Protein AF-A0A9D5VXM5-F1 (afdb_monomer_lite)

Sequence (51 aa):
MLNWEFDESKKMIFLHGRIDAQTSVLLEKELNNNIIKGHRQILINCSDIDY

pLDDT: mean 86.64, std 15.12, range [40.16, 96.44]

Structure (mmCIF, N/CA/C/O backbone):
data_AF-A0A9D5VXM5-F1
#
_entry.id   AF-A0A9D5VXM5-F1
#
loop_
_atom_site.group_PDB
_atom_site.id
_atom_site.type_symbol
_atom_site.label_atom_id
_atom_site.label_alt_id
_atom_site.label_comp_id
_atom_site.label_asym_id
_atom_site.label_entity_id
_atom_site.label_seq_id
_atom_site.pdbx_PDB_ins_code
_atom_site.Cartn_x
_atom_site.Cartn_y
_atom_site.Cartn_z
_atom_site.occupancy
_atom_site.B_iso_or_equiv
_atom_site.auth_seq_id
_atom_site.auth_comp_id
_atom_site.auth_asym_id
_atom_site.auth_atom_id
_atom_site.pdbx_PDB_model_num
ATOM 1 N N . MET A 1 1 ? -35.480 -2.430 -1.699 1.00 40.16 1 MET A N 1
ATOM 2 C CA . MET A 1 1 ? -34.465 -1.376 -1.902 1.00 40.16 1 MET A CA 1
ATOM 3 C C . MET A 1 1 ? -33.211 -1.867 -1.192 1.00 40.16 1 MET A C 1
ATOM 5 O O . MET A 1 1 ? -33.279 -2.072 0.010 1.00 40.16 1 MET A O 1
ATOM 9 N N . LEU A 1 2 ? -32.158 -2.247 -1.922 1.00 43.28 2 LEU A N 1
ATOM 10 C CA . LEU A 1 2 ? -30.913 -2.737 -1.314 1.00 43.28 2 LEU A CA 1
ATOM 11 C C . LEU A 1 2 ? -30.106 -1.514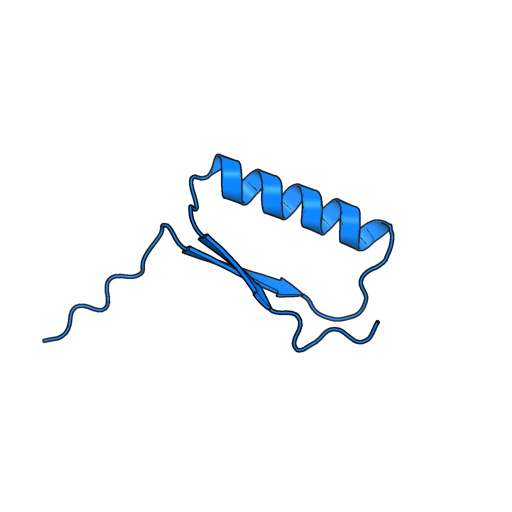 -0.875 1.00 43.28 2 LEU A C 1
ATOM 13 O O . LEU A 1 2 ? -29.599 -0.788 -1.727 1.00 43.28 2 LEU A O 1
ATOM 17 N N . ASN A 1 3 ? -30.038 -1.271 0.433 1.00 44.81 3 ASN A N 1
ATOM 18 C CA . ASN A 1 3 ? -29.131 -0.280 1.001 1.00 44.81 3 ASN A CA 1
ATOM 19 C C . ASN A 1 3 ? -27.703 -0.778 0.769 1.00 44.81 3 ASN A C 1
ATOM 21 O O . ASN A 1 3 ? -27.263 -1.739 1.396 1.00 44.81 3 ASN A O 1
ATOM 25 N N . TRP A 1 4 ? -27.002 -0.162 -0.179 1.00 43.97 4 TRP A N 1
ATOM 26 C CA . TRP A 1 4 ? -25.557 -0.302 -0.300 1.00 43.97 4 TRP A CA 1
ATOM 27 C C . TRP A 1 4 ? -24.936 0.500 0.843 1.00 43.97 4 TRP A C 1
ATOM 29 O O . TRP A 1 4 ? -24.669 1.691 0.701 1.00 43.97 4 TRP A O 1
ATOM 39 N N . GLU A 1 5 ? -24.777 -0.125 2.006 1.00 52.00 5 GLU A N 1
ATOM 40 C CA . GLU A 1 5 ? -23.942 0.440 3.061 1.00 52.00 5 GLU A CA 1
ATOM 41 C C . GLU A 1 5 ? -22.486 0.368 2.596 1.00 52.00 5 GLU A C 1
ATOM 43 O O . GLU A 1 5 ? -21.944 -0.706 2.323 1.00 52.00 5 GLU A O 1
ATOM 48 N N . PHE A 1 6 ? -21.867 1.536 2.443 1.00 59.03 6 PHE A N 1
ATOM 49 C CA . PHE A 1 6 ? -20.428 1.641 2.263 1.00 59.03 6 PHE A CA 1
ATOM 50 C C . PHE A 1 6 ? -19.778 1.163 3.566 1.00 59.03 6 PHE A C 1
ATOM 52 O O . PHE A 1 6 ? -19.950 1.786 4.610 1.00 59.03 6 PHE A O 1
ATOM 59 N N . ASP A 1 7 ? -19.074 0.032 3.523 1.00 73.75 7 ASP A N 1
ATOM 60 C CA . ASP A 1 7 ? -18.370 -0.489 4.693 1.00 73.75 7 ASP A CA 1
ATOM 61 C C . ASP A 1 7 ? -17.126 0.368 4.962 1.00 73.75 7 ASP A C 1
ATOM 63 O O . ASP A 1 7 ? -16.053 0.131 4.404 1.00 73.75 7 ASP A O 1
ATOM 67 N N . GLU A 1 8 ? -17.278 1.376 5.823 1.00 78.69 8 GLU A N 1
ATOM 68 C CA . GLU A 1 8 ? -16.199 2.273 6.256 1.00 78.69 8 GLU A CA 1
ATOM 69 C C . GLU A 1 8 ? -15.055 1.535 6.972 1.00 78.69 8 GLU A C 1
ATOM 71 O O . GLU A 1 8 ? -13.975 2.093 7.148 1.00 78.69 8 GLU A O 1
ATOM 76 N N . SER A 1 9 ? -15.235 0.264 7.354 1.00 86.81 9 SER A N 1
ATOM 77 C CA . SER A 1 9 ? -14.151 -0.548 7.911 1.00 86.81 9 SER A CA 1
ATOM 78 C C . SER A 1 9 ? -13.186 -1.078 6.845 1.00 86.81 9 SER A C 1
ATOM 80 O O . SER A 1 9 ? -12.116 -1.590 7.196 1.00 86.81 9 SER A O 1
ATOM 82 N N . LYS A 1 10 ? -13.523 -0.943 5.554 1.00 90.75 10 LYS A N 1
ATOM 83 C CA . LYS A 1 10 ? -12.685 -1.373 4.432 1.00 90.75 10 LYS A CA 1
ATOM 84 C C . LYS A 1 10 ? -12.028 -0.185 3.748 1.00 90.75 10 LYS A C 1
ATOM 86 O O . LYS A 1 10 ? -12.671 0.801 3.400 1.00 90.75 10 LYS A O 1
ATOM 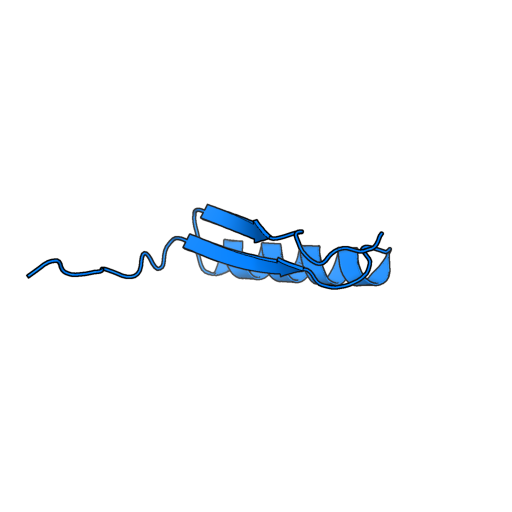91 N N . LYS A 1 11 ? -10.739 -0.324 3.458 1.00 93.62 11 LYS A N 1
ATOM 92 C CA . LYS A 1 11 ? -9.972 0.624 2.654 1.00 93.62 11 LYS A CA 1
ATOM 93 C C . LYS A 1 11 ? -9.355 -0.085 1.460 1.00 93.62 11 LYS A C 1
ATOM 95 O O . LYS A 1 11 ? -8.767 -1.147 1.615 1.00 93.62 11 LYS A O 1
ATOM 100 N N . MET A 1 12 ? -9.441 0.528 0.283 1.00 93.62 12 MET A N 1
ATOM 101 C CA . MET A 1 12 ? -8.671 0.115 -0.890 1.00 93.62 12 MET A CA 1
ATOM 102 C C . MET A 1 12 ? -7.581 1.152 -1.185 1.00 93.62 12 MET A C 1
ATOM 104 O O . MET A 1 12 ? -7.861 2.353 -1.202 1.00 93.62 12 MET A O 1
ATOM 108 N N . ILE A 1 13 ? -6.348 0.687 -1.381 1.00 92.81 13 ILE A N 1
ATOM 109 C CA . ILE A 1 13 ? -5.181 1.477 -1.789 1.00 92.81 13 ILE A CA 1
ATOM 110 C C . ILE A 1 13 ? -4.816 1.040 -3.204 1.00 92.81 13 ILE A C 1
ATOM 112 O O . ILE A 1 13 ? -4.680 -0.152 -3.457 1.00 92.81 13 ILE A O 1
ATOM 116 N N . PHE A 1 14 ? -4.660 1.994 -4.116 1.00 92.38 14 PHE A N 1
ATOM 117 C CA . PHE A 1 14 ? -4.270 1.721 -5.496 1.00 92.38 14 PHE A CA 1
ATOM 118 C C . PHE A 1 14 ? -2.819 2.127 -5.698 1.00 92.38 14 PHE A C 1
ATOM 120 O O . PHE A 1 14 ? -2.463 3.289 -5.490 1.00 92.38 14 PHE A O 1
ATOM 127 N N . LEU A 1 15 ? -2.000 1.164 -6.094 1.00 91.69 15 LEU A N 1
ATOM 128 C CA . LEU A 1 15 ? -0.610 1.384 -6.453 1.00 91.69 15 LEU A CA 1
ATOM 129 C C . LEU A 1 15 ? -0.499 1.462 -7.974 1.00 91.69 15 LEU A C 1
ATOM 131 O O . LEU A 1 15 ? -1.118 0.669 -8.682 1.00 91.69 15 LEU A O 1
ATOM 135 N N . HIS A 1 16 ? 0.273 2.439 -8.442 1.00 91.56 16 HIS A N 1
ATOM 136 C CA . HIS A 1 16 ? 0.511 2.708 -9.857 1.00 91.56 16 HIS A CA 1
ATOM 137 C C . HIS A 1 16 ? 2.014 2.945 -10.056 1.00 91.56 16 HIS A C 1
ATOM 139 O O . HIS A 1 16 ? 2.643 3.604 -9.219 1.00 91.56 16 HIS A O 1
ATOM 145 N N . GLY A 1 17 ? 2.580 2.439 -11.149 1.00 90.25 17 GLY A N 1
ATOM 146 C CA . GLY A 1 17 ? 4.013 2.514 -11.438 1.00 90.25 17 GLY A CA 1
ATOM 147 C C . GLY A 1 17 ? 4.834 1.524 -10.609 1.00 90.25 17 GLY A C 1
ATOM 148 O O . GLY A 1 17 ? 4.437 0.384 -10.415 1.00 90.25 17 GLY A O 1
ATOM 149 N N . ARG A 1 18 ? 5.988 1.948 -10.102 1.00 91.38 18 ARG A N 1
ATOM 150 C CA . ARG A 1 18 ? 7.014 1.056 -9.534 1.00 91.38 18 ARG A CA 1
ATOM 151 C C . ARG A 1 18 ? 7.055 1.091 -8.013 1.00 91.38 18 ARG A C 1
ATOM 153 O O . ARG A 1 18 ? 6.968 2.173 -7.428 1.00 91.38 18 ARG A O 1
ATOM 160 N N . ILE A 1 19 ? 7.280 -0.063 -7.381 1.00 91.44 19 ILE A N 1
ATOM 161 C CA . ILE A 1 19 ? 7.622 -0.149 -5.956 1.00 91.44 19 ILE A CA 1
ATOM 162 C C . ILE A 1 19 ? 9.148 -0.168 -5.802 1.00 91.44 19 ILE A C 1
ATOM 164 O O . ILE A 1 19 ? 9.842 -1.133 -6.105 1.00 91.44 19 ILE A O 1
ATOM 168 N N . ASP A 1 20 ? 9.677 0.918 -5.260 1.00 93.50 20 ASP A N 1
ATOM 169 C CA . ASP A 1 20 ? 11.077 1.132 -4.919 1.00 93.50 20 ASP A CA 1
ATOM 170 C C . ASP A 1 20 ? 11.233 1.584 -3.458 1.00 93.50 20 ASP A C 1
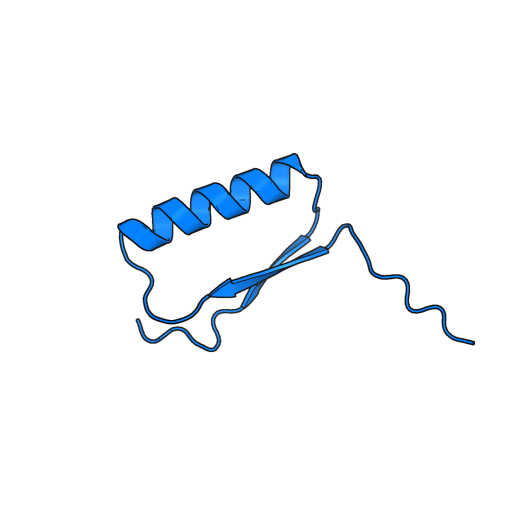ATOM 172 O O . ASP A 1 20 ? 10.271 1.658 -2.694 1.00 93.50 20 ASP A O 1
ATOM 176 N N . ALA A 1 21 ? 12.467 1.884 -3.044 1.00 94.19 21 ALA A N 1
ATOM 177 C CA . ALA A 1 21 ? 12.767 2.264 -1.665 1.00 94.19 21 ALA A CA 1
ATOM 178 C C . ALA A 1 21 ? 12.040 3.539 -1.197 1.00 94.19 21 ALA A C 1
ATOM 180 O O . ALA A 1 21 ? 11.849 3.724 0.001 1.00 94.19 21 ALA A O 1
ATOM 181 N N . GLN A 1 22 ? 11.651 4.434 -2.108 1.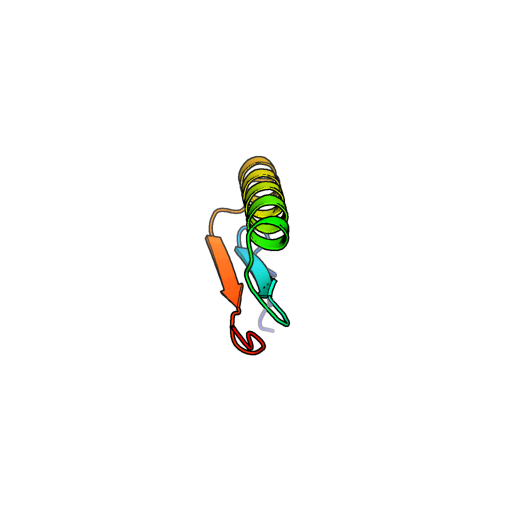00 92.62 22 GLN A N 1
ATOM 182 C CA . GLN A 1 22 ? 10.939 5.655 -1.743 1.00 92.62 22 GLN A CA 1
ATOM 183 C C . GLN A 1 22 ? 9.438 5.390 -1.616 1.00 92.62 22 GLN A C 1
ATOM 185 O O . GLN A 1 22 ? 8.803 5.795 -0.641 1.00 92.62 22 GLN A O 1
ATOM 190 N N . THR A 1 23 ? 8.865 4.710 -2.605 1.00 91.81 23 THR A N 1
ATOM 191 C CA . THR A 1 23 ? 7.434 4.379 -2.631 1.00 91.81 23 THR A CA 1
ATOM 192 C C . THR A 1 23 ? 7.060 3.360 -1.555 1.00 91.81 23 THR A C 1
ATOM 194 O O . THR A 1 23 ? 5.960 3.448 -1.011 1.00 91.81 23 THR A O 1
ATOM 197 N N . SER A 1 24 ? 7.980 2.481 -1.145 1.00 93.25 24 SER A N 1
ATOM 198 C CA . SER A 1 24 ? 7.778 1.573 -0.009 1.00 93.25 24 SER A CA 1
ATOM 199 C C . SER A 1 24 ? 7.592 2.318 1.317 1.00 93.25 24 SER A C 1
ATOM 201 O O . SER A 1 24 ? 6.670 2.002 2.066 1.00 93.25 24 SER A O 1
ATOM 203 N N . VAL A 1 25 ? 8.380 3.368 1.576 1.00 96.06 25 VAL A N 1
ATOM 204 C CA . VAL A 1 25 ? 8.240 4.216 2.776 1.00 96.06 25 VAL A CA 1
ATOM 205 C C . VAL A 1 25 ? 6.908 4.972 2.767 1.00 96.06 25 VAL A C 1
ATOM 207 O O . VAL A 1 25 ? 6.252 5.118 3.802 1.00 96.06 25 VAL A O 1
ATOM 210 N N . LEU A 1 26 ? 6.473 5.447 1.596 1.00 93.31 26 LEU A N 1
ATOM 211 C CA . LEU A 1 26 ? 5.169 6.100 1.450 1.00 93.31 26 LEU A CA 1
ATOM 212 C C . LEU A 1 26 ? 4.016 5.118 1.690 1.00 93.31 26 LEU A C 1
ATOM 214 O O . LEU A 1 26 ? 3.065 5.462 2.395 1.00 93.31 26 LEU A O 1
ATOM 218 N N . LEU A 1 27 ? 4.119 3.901 1.152 1.00 93.81 27 LEU A N 1
ATOM 219 C CA . LEU A 1 27 ? 3.137 2.842 1.360 1.00 93.81 27 LEU A CA 1
ATOM 220 C C . LEU A 1 27 ? 3.045 2.455 2.838 1.00 93.81 27 LEU A C 1
ATOM 222 O O . LEU A 1 27 ? 1.946 2.373 3.377 1.00 93.81 27 LEU A O 1
ATOM 226 N N . GLU A 1 28 ? 4.178 2.290 3.519 1.00 95.75 28 GLU A N 1
ATOM 227 C CA . GLU A 1 28 ? 4.213 2.005 4.955 1.00 95.75 28 GLU A CA 1
ATOM 228 C C . GLU A 1 28 ? 3.497 3.096 5.766 1.00 95.75 28 GLU A C 1
ATOM 230 O O . GLU A 1 28 ? 2.671 2.805 6.637 1.00 95.75 28 GLU A O 1
ATOM 235 N N . LYS A 1 29 ? 3.749 4.370 5.444 1.00 96.44 29 LYS A N 1
ATOM 236 C CA . LYS A 1 29 ? 3.078 5.498 6.099 1.00 96.44 29 LYS A CA 1
ATOM 237 C C . LYS A 1 29 ? 1.567 5.487 5.856 1.00 96.44 29 LYS A C 1
ATOM 239 O O . LYS A 1 29 ? 0.799 5.723 6.789 1.00 96.44 29 LYS A O 1
ATOM 244 N N . GLU A 1 30 ? 1.129 5.209 4.630 1.00 94.81 30 GLU A N 1
ATOM 245 C CA . GLU A 1 30 ? -0.295 5.136 4.292 1.00 94.81 30 GLU A CA 1
ATOM 246 C C . GLU A 1 30 ? -0.986 3.957 4.991 1.00 94.81 30 GLU A C 1
ATOM 248 O O . GLU A 1 30 ? -2.090 4.114 5.520 1.00 94.81 30 GLU A O 1
ATOM 253 N N . LEU A 1 31 ? -0.331 2.797 5.077 1.00 94.75 31 LEU A N 1
ATOM 254 C CA . LEU A 1 31 ? -0.841 1.646 5.823 1.00 94.75 31 LEU A CA 1
ATOM 255 C C . LEU A 1 31 ? -1.030 1.988 7.303 1.00 94.75 31 LEU A C 1
ATOM 257 O O . LEU A 1 31 ? -2.125 1.806 7.838 1.00 94.75 31 LEU A O 1
ATOM 261 N N . ASN A 1 32 ? -0.013 2.574 7.938 1.00 95.94 32 ASN A N 1
ATOM 262 C CA . ASN A 1 32 ? -0.085 2.986 9.340 1.00 95.94 32 ASN A CA 1
ATOM 263 C C . ASN A 1 32 ? -1.216 3.990 9.593 1.00 95.94 32 ASN A C 1
ATOM 265 O O . ASN A 1 32 ? -1.983 3.837 10.544 1.00 95.94 32 ASN A O 1
ATOM 269 N N . ASN A 1 33 ? -1.389 4.976 8.710 1.00 95.44 33 ASN A N 1
ATOM 270 C CA . ASN A 1 33 ? -2.485 5.937 8.819 1.00 95.44 33 ASN A CA 1
ATOM 271 C C . ASN A 1 33 ? -3.860 5.258 8.763 1.00 95.44 33 ASN A C 1
ATOM 273 O O . ASN A 1 33 ? -4.765 5.635 9.507 1.00 95.44 33 ASN A O 1
ATOM 277 N N . ASN A 1 34 ? -4.042 4.273 7.881 1.00 93.31 34 ASN A N 1
ATOM 278 C CA . ASN A 1 34 ? -5.325 3.587 7.744 1.00 93.31 34 ASN A CA 1
ATOM 279 C C . ASN A 1 34 ? -5.611 2.640 8.916 1.00 93.31 34 ASN A C 1
ATOM 281 O O . ASN A 1 34 ? -6.772 2.549 9.317 1.00 93.31 34 ASN A O 1
ATOM 285 N N . ILE A 1 35 ? -4.578 2.032 9.509 1.00 90.69 35 ILE A N 1
ATOM 286 C CA . ILE A 1 35 ? -4.690 1.259 10.756 1.00 90.69 35 ILE A CA 1
ATOM 287 C C . ILE A 1 35 ? -5.134 2.170 11.909 1.00 90.69 35 ILE A C 1
ATOM 289 O O . ILE A 1 35 ? -6.093 1.849 12.607 1.00 90.69 35 ILE A O 1
ATOM 293 N N . ILE A 1 36 ? -4.499 3.337 12.074 1.00 94.69 36 ILE A N 1
ATOM 294 C CA . ILE A 1 36 ? -4.851 4.314 13.123 1.00 94.69 36 ILE A CA 1
ATOM 295 C C . ILE A 1 36 ? -6.291 4.819 12.957 1.00 94.69 36 ILE A C 1
ATOM 297 O O . ILE A 1 36 ? -6.998 5.006 13.944 1.00 94.69 36 ILE A O 1
ATOM 301 N N . LYS A 1 37 ? -6.752 4.998 11.713 1.00 91.50 37 LYS A N 1
ATOM 302 C CA . LYS A 1 37 ? -8.141 5.374 11.393 1.00 91.50 37 LYS A CA 1
ATOM 303 C C . LYS A 1 37 ? -9.167 4.269 11.682 1.00 91.50 37 LYS A C 1
ATOM 305 O O . LYS A 1 37 ? -10.360 4.524 11.572 1.00 91.50 37 LYS A O 1
ATOM 310 N N . GLY A 1 38 ? -8.728 3.065 12.051 1.00 92.25 38 GLY A N 1
ATOM 311 C CA . GLY A 1 38 ? -9.610 1.963 12.432 1.00 92.25 38 GLY A CA 1
ATOM 312 C C . GLY A 1 38 ? -10.143 1.132 11.264 1.00 92.25 38 GLY A C 1
ATOM 313 O O . GLY A 1 38 ? -11.061 0.336 11.473 1.00 92.25 38 GLY A O 1
ATOM 314 N N . HIS A 1 39 ? -9.576 1.263 10.058 1.00 93.12 39 HIS A N 1
ATOM 315 C CA . HIS A 1 39 ? -9.924 0.363 8.957 1.00 93.12 39 HIS A CA 1
ATOM 316 C C . HIS A 1 39 ? -9.434 -1.051 9.291 1.00 93.12 39 HIS A C 1
ATOM 318 O O . HIS A 1 39 ? -8.250 -1.277 9.540 1.00 93.12 39 HIS A O 1
ATOM 324 N N . ARG A 1 40 ? -10.356 -2.013 9.304 1.00 88.69 40 ARG A N 1
ATOM 325 C CA . ARG A 1 40 ? -10.107 -3.409 9.691 1.00 88.69 40 ARG A CA 1
ATOM 32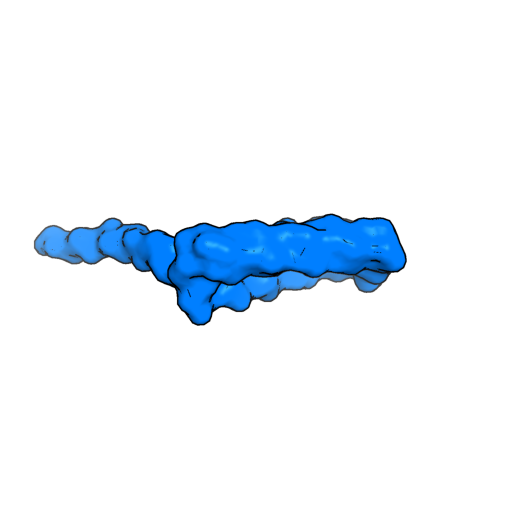6 C C . ARG A 1 40 ? -9.668 -4.275 8.521 1.00 88.69 40 ARG A C 1
ATOM 328 O O . ARG A 1 40 ? -9.067 -5.323 8.732 1.00 88.69 40 ARG A O 1
ATOM 335 N N . GLN A 1 41 ? -9.987 -3.859 7.298 1.00 92.75 41 GLN A N 1
ATOM 336 C CA . GLN A 1 41 ? -9.550 -4.530 6.080 1.00 92.75 41 GLN A CA 1
ATOM 337 C C . GLN A 1 41 ? -8.920 -3.504 5.148 1.00 92.75 41 GLN A C 1
ATOM 339 O O . GLN A 1 41 ? -9.560 -2.524 4.776 1.00 92.75 41 GLN A O 1
ATOM 344 N N . ILE A 1 42 ? -7.671 -3.742 4.759 1.00 93.56 42 ILE A N 1
ATOM 345 C CA . ILE A 1 42 ? -6.963 -2.914 3.786 1.00 93.56 42 ILE A CA 1
ATOM 346 C C . ILE A 1 42 ? -6.648 -3.799 2.583 1.00 93.56 42 ILE A C 1
ATOM 348 O O . ILE A 1 42 ? -5.911 -4.774 2.699 1.00 93.56 42 ILE A O 1
ATOM 352 N N . LEU A 1 43 ? -7.244 -3.478 1.439 1.00 93.62 43 LEU A N 1
ATOM 353 C CA . LEU A 1 43 ? -6.990 -4.127 0.162 1.00 93.62 43 LEU A CA 1
ATOM 354 C C . LEU A 1 43 ? -6.005 -3.270 -0.626 1.00 93.62 43 LEU A C 1
ATOM 356 O O . LEU A 1 43 ? -6.215 -2.069 -0.783 1.00 93.62 43 LEU A O 1
ATOM 360 N N . ILE A 1 44 ? -4.952 -3.888 -1.143 1.00 93.31 44 ILE A N 1
ATOM 361 C CA . ILE A 1 44 ? -3.975 -3.215 -1.994 1.00 93.31 44 ILE A CA 1
ATOM 362 C C . ILE A 1 44 ? -4.195 -3.716 -3.415 1.00 93.31 44 ILE A C 1
ATOM 3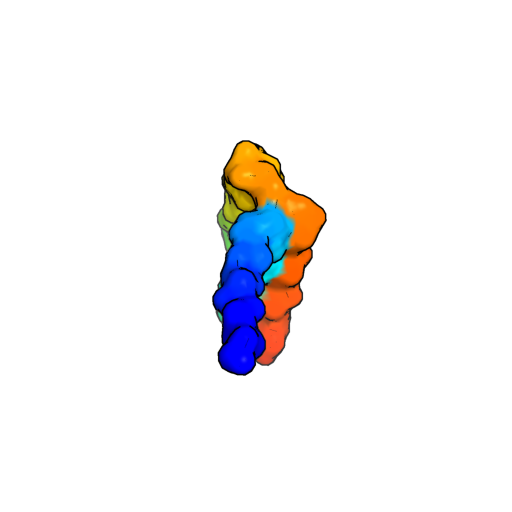64 O O . ILE A 1 44 ? -4.099 -4.913 -3.679 1.00 93.31 44 ILE A O 1
ATOM 368 N N . ASN A 1 45 ? -4.532 -2.801 -4.316 1.00 94.00 45 ASN A N 1
ATOM 369 C CA . ASN A 1 45 ? -4.604 -3.078 -5.736 1.00 94.00 45 ASN A CA 1
ATOM 370 C C . ASN A 1 45 ? -3.243 -2.784 -6.382 1.00 94.00 45 ASN A C 1
ATOM 372 O O . ASN A 1 45 ? -2.780 -1.644 -6.360 1.00 94.00 45 ASN A O 1
ATOM 376 N N . CYS A 1 46 ? -2.647 -3.823 -6.964 1.00 93.31 46 CYS A N 1
ATOM 377 C CA . CYS A 1 46 ? -1.355 -3.800 -7.649 1.00 93.31 46 CYS A CA 1
ATOM 378 C C . CYS A 1 46 ? -1.486 -3.941 -9.177 1.00 93.31 46 CYS A C 1
ATOM 380 O O . CYS A 1 46 ? -0.511 -4.275 -9.841 1.00 93.31 46 CYS A O 1
ATOM 382 N N . SER A 1 47 ? -2.684 -3.761 -9.745 1.00 93.94 47 SER A N 1
ATOM 383 C CA . SER A 1 47 ? -2.948 -4.024 -11.167 1.00 93.94 47 SER A CA 1
ATOM 384 C C . SER A 1 47 ? -2.182 -3.118 -12.129 1.00 93.94 47 SER A C 1
ATOM 386 O O . SER A 1 47 ? -2.018 -3.493 -13.283 1.00 93.94 47 SER A O 1
ATOM 388 N N . ASP A 1 48 ? -1.764 -1.937 -11.670 1.00 93.25 48 ASP A N 1
ATOM 389 C CA . ASP A 1 48 ? -1.033 -0.946 -12.469 1.00 93.25 48 ASP A CA 1
ATOM 390 C C . ASP A 1 48 ? 0.432 -0.805 -12.020 1.00 93.25 48 ASP A C 1
ATOM 392 O O . ASP A 1 48 ? 1.029 0.263 -12.142 1.00 93.25 48 ASP A O 1
ATOM 396 N N . ILE A 1 49 ? 1.002 -1.871 -11.443 1.00 93.31 49 ILE A N 1
ATOM 397 C CA . ILE A 1 49 ? 2.419 -1.904 -11.074 1.00 93.31 49 ILE A CA 1
ATOM 398 C C . ILE A 1 49 ? 3.260 -2.452 -12.224 1.00 93.31 49 ILE A C 1
ATOM 400 O O . ILE A 1 49 ? 2.978 -3.537 -12.735 1.00 93.31 49 ILE A O 1
ATOM 404 N N . ASP A 1 50 ? 4.310 -1.722 -12.601 1.00 88.88 50 ASP A N 1
ATOM 405 C CA . ASP A 1 50 ? 5.230 -2.087 -13.683 1.00 88.88 50 ASP A CA 1
ATOM 406 C C . ASP A 1 50 ? 6.538 -2.745 -13.202 1.00 88.88 50 ASP A C 1
ATOM 408 O O . ASP A 1 50 ? 7.194 -3.430 -13.994 1.00 88.88 50 ASP A O 1
ATOM 412 N N . TYR A 1 51 ? 6.899 -2.587 -11.921 1.00 80.69 51 TYR A N 1
ATOM 413 C CA . TYR A 1 51 ? 8.072 -3.201 -11.285 1.00 80.69 51 TYR A CA 1
ATOM 414 C C . TYR A 1 51 ? 7.936 -3.298 -9.759 1.00 80.69 51 TYR A C 1
ATOM 416 O O . TYR A 1 51 ? 7.581 -2.274 -9.124 1.00 80.69 51 TYR A O 1
#

Secondary structure (DSSP, 8-state):
-------TTEEEEEEEE---HHHHHHHHHHHHHHHHTT-SEEEEEEEEE--

Radius of gyration: 13.48 Å; chains: 1; bounding box: 47×11×27 Å

Foldseek 3Di:
DDPPDDPPLEEEAEDAEEDDPVVVVVVVVVVVVSVVVNNNYYHYHCPRYPD